Protein AF-A0A1Y4QBX7-F1 (afdb_monomer_lite)

Organism: NCBI:txid29348

Foldseek 3Di:
DDPPPDDDPVLLVVLLVVCVVCVVDDLCRSCVVSVHDSVSNVVSNCVVVCVVPDD

Structure (mmCIF, N/CA/C/O backbone):
data_AF-A0A1Y4QBX7-F1
#
_entry.id   AF-A0A1Y4QBX7-F1
#
loop_
_atom_site.group_PDB
_atom_site.id
_atom_site.type_symbol
_atom_site.label_atom_id
_atom_site.label_alt_id
_atom_site.label_comp_id
_atom_site.label_asym_id
_atom_site.label_entity_id
_atom_site.label_seq_id
_atom_site.pdbx_PDB_ins_code
_atom_site.Cartn_x
_atom_site.Cartn_y
_atom_site.Cartn_z
_atom_site.occupancy
_atom_site.B_iso_or_equiv
_atom_site.auth_seq_id
_atom_site.auth_comp_id
_atom_site.auth_asym_id
_atom_site.auth_atom_id
_atom_site.pdbx_PDB_model_num
ATOM 1 N N . MET A 1 1 ? -8.378 7.261 24.242 1.00 44.09 1 MET A N 1
ATOM 2 C CA . MET A 1 1 ? -7.057 6.899 23.678 1.00 44.09 1 MET A CA 1
ATOM 3 C C . MET A 1 1 ? -7.290 6.134 22.385 1.00 44.09 1 MET A C 1
ATOM 5 O O . MET A 1 1 ? -7.881 5.063 22.434 1.00 44.09 1 MET A O 1
ATOM 9 N N . ALA A 1 2 ? -6.942 6.700 21.228 1.00 51.09 2 ALA A N 1
ATOM 10 C CA . ALA A 1 2 ? -7.150 6.024 19.948 1.00 51.09 2 ALA A CA 1
ATOM 11 C C . ALA A 1 2 ? -6.242 4.785 19.874 1.00 51.09 2 ALA A C 1
ATOM 13 O O . ALA A 1 2 ? -5.018 4.911 19.934 1.00 51.09 2 ALA A O 1
ATOM 14 N N . LYS A 1 3 ? -6.835 3.586 19.780 1.00 55.62 3 LYS A N 1
ATOM 15 C CA . LYS A 1 3 ? -6.102 2.347 19.496 1.00 55.62 3 LYS A CA 1
ATOM 16 C C . LYS A 1 3 ? -5.406 2.535 18.151 1.00 55.62 3 LYS A C 1
ATOM 18 O O . LYS A 1 3 ? -6.059 2.493 17.111 1.00 55.62 3 LYS A O 1
ATOM 23 N N . LYS A 1 4 ? -4.090 2.764 18.166 1.00 59.53 4 LYS A N 1
ATOM 24 C CA . LYS A 1 4 ? -3.264 2.641 16.963 1.00 59.53 4 LYS A CA 1
ATOM 25 C C . LYS A 1 4 ? -3.465 1.213 16.470 1.00 59.53 4 LYS A C 1
ATOM 27 O O . LYS A 1 4 ? -3.026 0.276 17.132 1.00 59.53 4 LYS A O 1
ATOM 32 N N . LYS A 1 5 ? -4.204 1.050 15.372 1.00 67.88 5 LYS A N 1
ATOM 33 C CA . LYS A 1 5 ? -4.380 -0.239 14.707 1.00 67.88 5 LYS A CA 1
ATOM 34 C C . LYS A 1 5 ? -2.990 -0.620 14.204 1.00 67.88 5 LYS A C 1
ATOM 36 O O . LYS A 1 5 ? -2.505 -0.040 13.236 1.00 67.88 5 LYS A O 1
ATOM 41 N N . GLN A 1 6 ? -2.290 -1.451 14.972 1.00 76.31 6 GLN A N 1
ATOM 42 C CA . GLN A 1 6 ? -0.975 -1.940 14.588 1.00 76.31 6 GLN A CA 1
ATOM 43 C C . GLN A 1 6 ? -1.190 -2.787 13.343 1.00 76.31 6 GLN A C 1
ATOM 45 O O . GLN A 1 6 ? -1.953 -3.746 13.369 1.00 76.31 6 GLN A O 1
ATOM 50 N N . ILE A 1 7 ? -0.598 -2.355 12.238 1.00 82.88 7 ILE A N 1
ATOM 51 C CA . ILE A 1 7 ? -0.613 -3.121 11.002 1.00 82.88 7 ILE A CA 1
ATOM 52 C C . ILE A 1 7 ? 0.510 -4.143 11.121 1.00 82.88 7 ILE A C 1
ATOM 54 O O . ILE A 1 7 ? 1.679 -3.755 11.246 1.00 82.88 7 ILE A O 1
ATOM 58 N N . ASP A 1 8 ? 0.143 -5.422 11.106 1.00 89.56 8 ASP A N 1
ATOM 59 C CA . ASP A 1 8 ? 1.076 -6.539 11.182 1.00 89.56 8 ASP A CA 1
ATOM 60 C C . ASP A 1 8 ? 2.158 -6.455 10.106 1.00 89.56 8 ASP A C 1
ATOM 62 O O . ASP A 1 8 ? 1.922 -6.022 8.976 1.00 89.56 8 ASP A O 1
ATOM 66 N N . LYS A 1 9 ? 3.368 -6.905 10.453 1.00 89.00 9 LYS A N 1
ATOM 67 C CA . LYS A 1 9 ? 4.504 -6.940 9.522 1.00 89.00 9 LYS A CA 1
ATOM 68 C C . LYS A 1 9 ? 4.155 -7.719 8.251 1.00 89.00 9 LYS A C 1
ATOM 70 O O . LYS A 1 9 ? 4.491 -7.267 7.161 1.00 89.00 9 LYS A O 1
ATOM 75 N N . GLN A 1 10 ? 3.435 -8.834 8.398 1.00 89.56 10 GLN A N 1
ATOM 76 C CA . GLN A 1 10 ? 3.006 -9.660 7.271 1.00 89.56 10 GLN A CA 1
ATOM 77 C C . GLN A 1 10 ? 2.116 -8.876 6.306 1.00 89.56 10 GLN A C 1
ATOM 79 O O . GLN A 1 10 ? 2.373 -8.876 5.110 1.00 89.56 10 GLN A O 1
ATOM 84 N N . PHE A 1 11 ? 1.166 -8.098 6.830 1.00 91.06 11 PHE A N 1
ATOM 85 C CA . PHE A 1 11 ? 0.299 -7.262 6.003 1.00 91.06 11 PHE A CA 1
ATOM 86 C C . PHE A 1 11 ? 1.098 -6.245 5.176 1.00 91.06 11 PHE A C 1
ATOM 88 O O . PHE A 1 11 ? 0.782 -5.993 4.016 1.00 91.06 11 PHE A O 1
ATOM 95 N N . LYS A 1 12 ? 2.161 -5.664 5.746 1.00 90.81 12 LYS A N 1
ATOM 96 C CA . LYS A 1 12 ? 3.029 -4.727 5.015 1.00 90.81 12 LYS A CA 1
ATOM 97 C C . LYS A 1 12 ? 3.774 -5.415 3.871 1.00 90.81 12 LYS A C 1
ATOM 99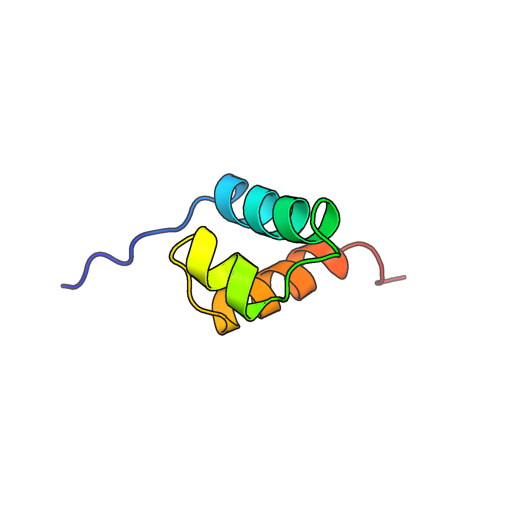 O O . LYS A 1 12 ? 3.845 -4.856 2.781 1.00 90.81 12 LYS A O 1
ATOM 104 N N . ILE A 1 13 ? 4.314 -6.611 4.118 1.00 91.44 13 ILE A N 1
ATOM 105 C CA . ILE A 1 13 ? 5.009 -7.420 3.106 1.00 91.44 13 ILE A CA 1
A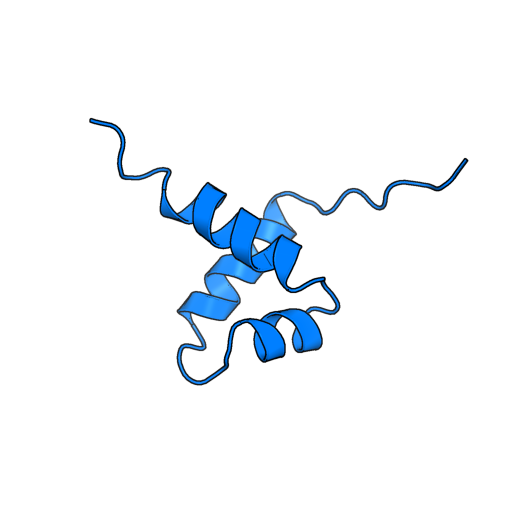TOM 106 C C . ILE A 1 13 ? 4.033 -7.814 1.996 1.00 91.44 13 ILE A C 1
ATOM 108 O O . ILE A 1 13 ? 4.338 -7.625 0.819 1.00 91.44 13 ILE A O 1
ATOM 112 N N . ASP A 1 14 ? 2.843 -8.283 2.366 1.00 92.81 14 ASP A N 1
ATOM 113 C CA . ASP A 1 14 ? 1.802 -8.680 1.421 1.00 92.81 14 ASP A CA 1
ATOM 114 C C . ASP A 1 14 ? 1.357 -7.495 0.563 1.00 92.81 14 ASP A C 1
ATOM 116 O O . ASP A 1 14 ? 1.234 -7.637 -0.647 1.00 92.81 14 ASP A O 1
ATOM 120 N N . ALA A 1 15 ? 1.211 -6.300 1.143 1.00 92.44 15 ALA A N 1
ATOM 121 C CA . ALA A 1 15 ? 0.874 -5.089 0.399 1.00 92.44 15 ALA A CA 1
ATOM 122 C C . ALA A 1 15 ? 1.948 -4.712 -0.642 1.00 92.44 15 ALA A C 1
ATOM 124 O O . ALA A 1 15 ? 1.627 -4.328 -1.770 1.00 92.44 15 ALA A O 1
ATOM 125 N N . VAL A 1 16 ? 3.231 -4.850 -0.291 1.00 91.50 16 VAL A N 1
ATOM 126 C CA . VAL A 1 16 ? 4.351 -4.615 -1.218 1.00 91.50 16 VAL A CA 1
ATOM 127 C C . VAL A 1 16 ? 4.392 -5.685 -2.312 1.00 91.50 16 VAL A C 1
ATOM 129 O O . VAL A 1 16 ? 4.567 -5.353 -3.484 1.00 91.50 16 VAL A O 1
ATOM 132 N N . ASN A 1 17 ? 4.184 -6.955 -1.964 1.00 91.69 17 ASN A N 1
ATOM 133 C CA . ASN A 1 17 ? 4.128 -8.053 -2.930 1.00 91.69 17 ASN A CA 1
ATOM 134 C C . ASN A 1 17 ? 2.921 -7.936 -3.862 1.00 91.69 17 ASN A C 1
ATOM 136 O O . ASN A 1 17 ? 3.051 -8.178 -5.057 1.00 91.69 17 ASN A O 1
ATOM 140 N N . TYR A 1 18 ? 1.777 -7.490 -3.350 1.00 92.31 18 TYR A N 1
ATOM 141 C CA . TYR A 1 18 ? 0.588 -7.217 -4.146 1.00 92.31 18 TYR A CA 1
ATOM 142 C C . TYR A 1 18 ? 0.891 -6.181 -5.230 1.00 92.31 18 TYR A C 1
ATOM 144 O O . TYR A 1 18 ? 0.594 -6.405 -6.398 1.00 92.31 18 TYR A O 1
ATOM 152 N N . ARG A 1 19 ? 1.596 -5.095 -4.885 1.00 89.75 19 ARG A N 1
ATOM 153 C CA . ARG A 1 19 ? 2.074 -4.123 -5.878 1.00 89.75 19 ARG A CA 1
ATOM 154 C C . ARG A 1 19 ? 3.025 -4.742 -6.911 1.00 89.75 19 ARG A C 1
ATOM 156 O O . ARG A 1 19 ? 2.957 -4.368 -8.077 1.00 89.75 19 ARG A O 1
ATOM 163 N N . LYS A 1 20 ? 3.928 -5.638 -6.500 1.00 88.56 20 LYS A N 1
ATOM 164 C CA . LYS A 1 20 ? 4.872 -6.308 -7.415 1.00 88.56 20 LYS A CA 1
ATOM 165 C C . LYS A 1 20 ? 4.161 -7.261 -8.382 1.00 88.56 20 LYS A C 1
ATOM 167 O O . LYS A 1 20 ? 4.538 -7.319 -9.546 1.00 88.56 20 LYS A O 1
ATOM 172 N N . ASN A 1 21 ? 3.132 -7.961 -7.908 1.00 92.44 21 ASN A N 1
ATOM 173 C CA . ASN A 1 21 ? 2.334 -8.895 -8.703 1.00 92.44 21 ASN A CA 1
ATOM 174 C C . ASN A 1 21 ? 1.304 -8.192 -9.599 1.00 92.44 21 ASN A C 1
ATOM 176 O O . ASN A 1 21 ? 0.891 -8.770 -10.597 1.00 92.44 21 ASN A O 1
ATOM 180 N N . HIS A 1 22 ? 0.932 -6.953 -9.267 1.00 90.56 22 HIS A N 1
ATOM 181 C CA . HIS A 1 22 ? 0.010 -6.119 -10.038 1.00 90.56 22 HIS A CA 1
ATOM 182 C C . HIS A 1 22 ? 0.695 -4.840 -10.544 1.00 90.56 22 HIS A C 1
ATOM 184 O O . HIS A 1 22 ? 0.389 -3.738 -10.069 1.00 90.56 22 HIS A O 1
ATOM 190 N N . PRO A 1 23 ? 1.629 -4.948 -11.512 1.00 88.12 23 PRO A N 1
ATOM 191 C CA . PRO A 1 23 ? 2.271 -3.780 -12.116 1.00 88.12 23 PRO A CA 1
ATOM 192 C C . PRO A 1 23 ? 1.293 -2.933 -12.947 1.00 88.12 23 PRO A C 1
ATOM 194 O O . PRO A 1 23 ? 1.586 -1.772 -13.223 1.00 88.12 23 PRO A O 1
ATOM 197 N N . GLU A 1 24 ? 0.145 -3.507 -13.321 1.00 94.12 24 GLU A N 1
ATOM 198 C CA . GLU A 1 24 ? -0.948 -2.856 -14.053 1.00 94.12 24 GLU A CA 1
ATOM 199 C C . GLU A 1 24 ? -1.697 -1.803 -13.222 1.00 94.12 24 GLU A C 1
ATOM 201 O O . GLU A 1 24 ? -2.183 -0.814 -13.763 1.00 94.12 24 GLU A O 1
ATOM 206 N N . LEU A 1 25 ? -1.767 -2.000 -11.903 1.00 91.69 25 LEU A N 1
ATOM 207 C CA . LEU A 1 25 ? -2.433 -1.088 -10.985 1.00 91.69 25 LEU A CA 1
ATOM 208 C C . LEU A 1 25 ? -1.483 0.050 -10.633 1.00 91.69 25 LEU A C 1
ATOM 210 O O . LEU A 1 25 ? -0.263 -0.103 -10.681 1.00 91.69 25 LEU A O 1
ATOM 214 N N . THR A 1 26 ? -2.008 1.194 -10.207 1.00 91.25 26 THR A N 1
ATOM 215 C CA . THR A 1 26 ? -1.238 2.296 -9.605 1.00 91.25 26 THR A CA 1
ATOM 216 C C . THR A 1 26 ? -1.109 2.133 -8.083 1.00 91.25 26 THR A C 1
ATOM 218 O O . THR A 1 26 ? -1.799 1.329 -7.459 1.00 91.25 26 THR A O 1
ATOM 221 N N . MET A 1 27 ? -0.175 2.851 -7.442 1.00 89.19 27 MET A N 1
ATOM 222 C CA . MET A 1 27 ? 0.014 2.735 -5.985 1.00 89.19 27 MET A CA 1
ATOM 223 C C . MET A 1 27 ? -1.224 3.225 -5.225 1.00 89.19 27 MET A C 1
ATOM 225 O O . MET A 1 27 ? -1.535 2.706 -4.155 1.00 89.19 27 MET A O 1
ATOM 229 N N . ALA A 1 28 ? -1.944 4.191 -5.803 1.00 92.19 28 ALA A N 1
ATOM 230 C CA . ALA A 1 28 ? -3.213 4.689 -5.291 1.00 92.19 28 ALA A CA 1
ATOM 231 C C . ALA A 1 28 ? -4.303 3.618 -5.352 1.00 92.19 28 ALA A C 1
ATOM 233 O O . ALA A 1 28 ? -4.998 3.407 -4.361 1.00 92.19 28 ALA A O 1
ATOM 234 N N . GLU A 1 29 ? -4.402 2.889 -6.463 1.00 93.88 29 GLU A N 1
ATOM 235 C CA . GLU A 1 29 ? -5.346 1.777 -6.585 1.00 93.88 29 GLU A CA 1
ATOM 236 C C . GLU A 1 29 ? -5.005 0.641 -5.629 1.00 93.88 29 GLU A C 1
ATOM 238 O O . GLU A 1 29 ? -5.895 0.142 -4.949 1.00 93.88 29 GLU A O 1
ATOM 243 N N . VAL A 1 30 ? -3.731 0.261 -5.507 1.00 92.88 30 VAL A N 1
ATOM 244 C CA . VAL A 1 30 ? -3.302 -0.749 -4.525 1.00 92.88 30 VAL A CA 1
ATOM 245 C C . VAL A 1 30 ? -3.675 -0.315 -3.107 1.00 92.88 30 VAL A C 1
ATOM 247 O O . VAL A 1 30 ? -4.242 -1.100 -2.350 1.00 92.88 30 VAL A O 1
ATOM 250 N N . ALA A 1 31 ? -3.417 0.945 -2.750 1.00 92.12 31 ALA A N 1
ATOM 251 C CA . ALA A 1 31 ? -3.780 1.477 -1.443 1.00 92.12 31 ALA A CA 1
ATOM 252 C C . ALA A 1 31 ? -5.300 1.443 -1.208 1.00 92.12 31 ALA A C 1
ATOM 254 O O . ALA A 1 31 ? -5.742 1.027 -0.138 1.00 92.12 31 ALA A O 1
ATOM 255 N N . ASN A 1 32 ? -6.092 1.807 -2.221 1.00 94.00 32 ASN A N 1
ATOM 256 C CA . ASN A 1 32 ? -7.550 1.782 -2.160 1.00 94.00 32 ASN A CA 1
ATOM 257 C C . ASN A 1 32 ? -8.104 0.353 -2.024 1.00 94.00 32 ASN A C 1
ATOM 259 O O . ASN A 1 32 ? -8.959 0.113 -1.177 1.00 94.00 32 ASN A O 1
ATOM 263 N N . ASN A 1 33 ? -7.572 -0.607 -2.788 1.00 92.06 33 ASN A N 1
ATOM 264 C CA . ASN A 1 33 ? -7.958 -2.021 -2.713 1.00 92.06 33 ASN A CA 1
ATOM 265 C C . ASN A 1 33 ? -7.633 -2.641 -1.346 1.00 92.06 33 ASN A C 1
ATOM 267 O O . ASN A 1 33 ? -8.412 -3.426 -0.815 1.00 92.06 33 ASN A O 1
ATOM 271 N N . LEU A 1 34 ? -6.497 -2.264 -0.754 1.00 89.94 34 LEU A N 1
ATOM 272 C CA . LEU A 1 34 ? -6.062 -2.760 0.554 1.00 89.94 34 LEU A CA 1
ATOM 273 C C . LEU A 1 34 ? -6.651 -1.966 1.735 1.00 89.94 34 LEU A C 1
ATOM 275 O O . LEU A 1 34 ? -6.409 -2.319 2.890 1.00 89.94 34 LEU A O 1
ATOM 279 N N . GLY A 1 35 ? -7.400 -0.889 1.474 1.00 91.06 35 GLY A N 1
ATOM 280 C CA . GLY A 1 35 ? -7.975 -0.029 2.511 1.00 91.06 35 GLY A CA 1
ATOM 281 C C . GLY A 1 35 ? -6.926 0.701 3.358 1.00 91.06 35 GLY A C 1
ATOM 282 O O . GLY A 1 35 ? -7.139 0.936 4.550 1.00 91.06 35 GLY A O 1
ATOM 283 N N . ILE A 1 36 ? -5.777 1.035 2.768 1.00 91.12 36 ILE A N 1
ATOM 284 C CA . ILE A 1 36 ? -4.671 1.741 3.426 1.00 91.12 36 ILE A CA 1
ATOM 285 C C . ILE A 1 36 ? -4.432 3.112 2.805 1.00 91.12 36 ILE A C 1
ATOM 287 O O . ILE A 1 36 ? -4.907 3.433 1.721 1.00 91.12 36 ILE A O 1
ATOM 291 N N . SER A 1 37 ? -3.639 3.936 3.489 1.00 91.94 37 SER A N 1
ATOM 292 C CA . SER A 1 37 ? -3.214 5.215 2.926 1.00 91.94 37 SER A CA 1
ATOM 293 C C . SER A 1 37 ? -2.110 5.032 1.879 1.00 91.94 37 SER A C 1
ATOM 295 O O . SER A 1 37 ? -1.214 4.197 2.046 1.00 91.94 37 SER A O 1
ATOM 297 N N . LEU A 1 38 ? -2.121 5.872 0.839 1.00 92.56 38 LEU A N 1
ATOM 298 C CA . LEU A 1 38 ? -1.066 5.908 -0.181 1.00 92.56 38 LEU A CA 1
ATOM 299 C C . LEU A 1 38 ? 0.328 6.124 0.442 1.00 92.56 38 LEU A C 1
ATOM 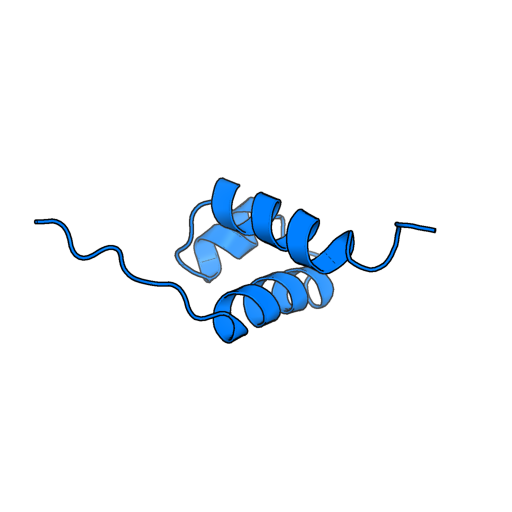301 O O . LEU A 1 38 ? 1.313 5.501 0.049 1.00 92.56 38 LEU A O 1
ATOM 305 N N . SER A 1 39 ? 0.414 6.955 1.480 1.00 91.88 39 SER A N 1
ATOM 306 C CA . SER A 1 39 ? 1.664 7.205 2.202 1.00 91.88 39 SER A CA 1
ATOM 307 C C . SER A 1 39 ? 2.188 5.952 2.916 1.00 91.88 39 SER A C 1
ATOM 309 O O . SER A 1 39 ? 3.401 5.757 3.007 1.00 91.88 39 SER A O 1
ATOM 311 N N . SER A 1 40 ? 1.294 5.080 3.402 1.00 91.44 40 SER A N 1
ATOM 312 C CA . SER A 1 40 ? 1.671 3.800 4.015 1.00 91.44 40 SER A CA 1
ATOM 313 C C . SER A 1 40 ? 2.338 2.877 3.001 1.00 91.44 40 SER A C 1
ATOM 315 O O . SER A 1 40 ? 3.426 2.378 3.283 1.00 91.44 40 SER A O 1
ATOM 317 N N . ILE A 1 41 ? 1.732 2.694 1.820 1.00 91.75 41 ILE A N 1
ATOM 318 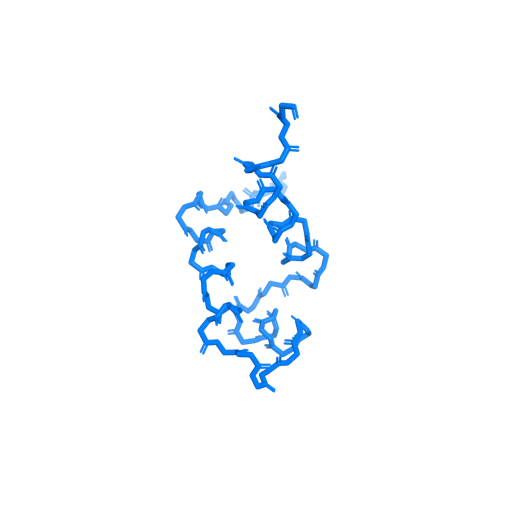C CA . ILE A 1 41 ? 2.285 1.800 0.796 1.00 91.75 41 ILE A CA 1
ATOM 319 C C . ILE A 1 41 ? 3.620 2.323 0.259 1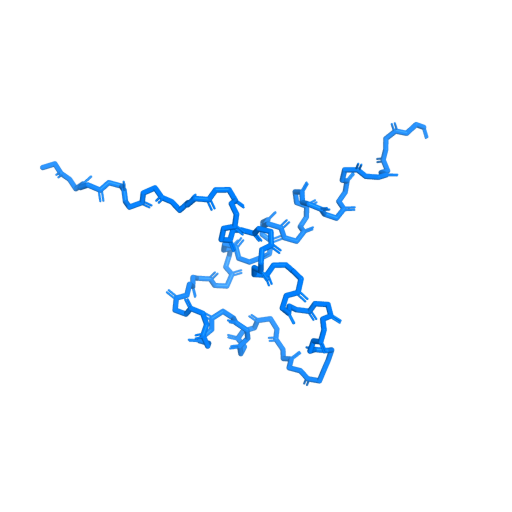.00 91.75 41 ILE A C 1
ATOM 321 O O . ILE A 1 41 ? 4.561 1.546 0.155 1.00 91.75 41 ILE A O 1
ATOM 325 N N . HIS A 1 42 ? 3.762 3.633 0.026 1.00 91.50 42 HIS A N 1
ATOM 326 C CA . HIS A 1 42 ? 5.043 4.229 -0.376 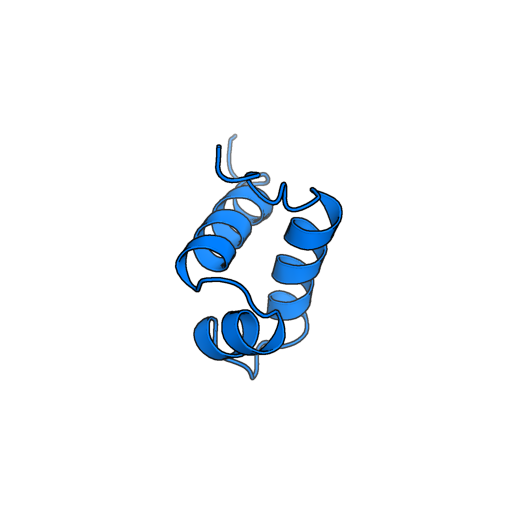1.00 91.50 42 HIS A CA 1
ATOM 327 C C . HIS A 1 42 ? 6.150 3.952 0.642 1.00 91.50 42 HIS A C 1
ATOM 329 O O . HIS A 1 42 ? 7.257 3.555 0.273 1.00 91.50 42 HIS A O 1
ATOM 335 N N . ARG A 1 43 ? 5.848 4.139 1.934 1.00 91.75 43 ARG A N 1
ATOM 336 C CA . ARG A 1 43 ? 6.804 3.863 3.006 1.00 91.75 43 ARG A CA 1
ATOM 337 C C . ARG A 1 43 ? 7.198 2.392 3.026 1.00 91.75 43 ARG A C 1
ATOM 339 O O . ARG A 1 43 ? 8.382 2.111 3.137 1.00 91.75 43 ARG A O 1
ATOM 346 N N . TRP A 1 44 ? 6.241 1.470 2.927 1.00 91.44 44 TRP A N 1
ATOM 347 C CA . TRP A 1 44 ? 6.543 0.038 2.950 1.00 91.44 44 TRP A CA 1
ATOM 348 C C . TRP A 1 44 ? 7.313 -0.391 1.710 1.00 91.44 44 TRP A C 1
ATOM 350 O O . TRP A 1 44 ? 8.296 -1.100 1.840 1.00 91.44 44 TRP A O 1
ATOM 360 N N . ILE A 1 45 ? 6.955 0.087 0.521 1.00 88.62 45 ILE A N 1
ATOM 361 C CA . ILE A 1 45 ? 7.734 -0.212 -0.682 1.00 88.62 45 ILE A CA 1
ATOM 362 C C . ILE A 1 45 ? 9.179 0.239 -0.482 1.00 88.62 45 ILE A C 1
ATOM 364 O O . ILE A 1 45 ? 10.073 -0.548 -0.737 1.00 88.62 45 ILE A O 1
ATOM 368 N N . LYS A 1 46 ? 9.432 1.433 0.063 1.00 87.38 46 LYS A N 1
ATOM 369 C CA . LYS A 1 46 ? 10.803 1.865 0.370 1.00 87.38 46 LYS A CA 1
ATOM 370 C C . LYS A 1 46 ? 11.471 0.991 1.443 1.00 87.38 46 LYS A C 1
ATOM 372 O O . LYS A 1 46 ? 12.574 0.516 1.233 1.00 87.38 46 LYS A O 1
ATOM 377 N N . GLU A 1 47 ? 10.795 0.736 2.561 1.00 87.44 47 GLU A N 1
ATOM 378 C CA . GLU A 1 47 ? 11.313 -0.030 3.711 1.00 87.44 47 GLU A CA 1
ATOM 379 C C . GLU A 1 47 ? 11.618 -1.500 3.360 1.00 87.44 47 GLU A C 1
ATOM 381 O O . GLU A 1 47 ? 12.615 -2.048 3.816 1.00 87.44 47 GLU A O 1
ATOM 386 N N . TYR A 1 48 ? 10.795 -2.131 2.518 1.00 84.56 48 TYR A N 1
ATOM 387 C CA . TYR A 1 48 ? 10.938 -3.533 2.106 1.00 84.56 48 TYR A CA 1
ATOM 388 C C . TYR A 1 48 ? 11.644 -3.709 0.751 1.00 84.56 48 TYR A C 1
ATOM 390 O O . TYR A 1 48 ? 12.060 -4.822 0.443 1.00 84.56 48 TYR A O 1
ATOM 398 N N . SER A 1 49 ? 11.781 -2.657 -0.068 1.00 76.31 49 SER A N 1
ATOM 399 C CA . SER A 1 49 ? 12.549 -2.698 -1.326 1.00 76.31 49 SER A CA 1
ATOM 400 C C . SER A 1 49 ? 13.992 -2.230 -1.159 1.00 76.31 49 SER A C 1
ATOM 402 O O . SER A 1 49 ? 14.846 -2.769 -1.848 1.00 76.31 49 SER A O 1
ATOM 404 N N . SER A 1 50 ? 14.281 -1.266 -0.273 1.00 65.25 50 SER A N 1
ATOM 405 C CA . SER A 1 50 ? 15.653 -0.780 -0.026 1.00 65.25 50 SER A CA 1
ATOM 406 C C . SER A 1 50 ? 16.453 -1.653 0.931 1.00 65.25 50 SER A C 1
ATOM 408 O O . SER A 1 50 ? 17.644 -1.434 1.078 1.00 65.25 50 SER A O 1
ATOM 410 N N . ASN A 1 51 ? 15.867 -2.691 1.528 1.00 58.06 51 ASN A N 1
ATOM 411 C CA . ASN A 1 51 ? 16.617 -3.637 2.361 1.00 58.06 51 ASN A CA 1
ATOM 412 C C . ASN A 1 51 ? 17.558 -4.561 1.541 1.00 58.06 51 ASN A C 1
ATOM 414 O O . ASN A 1 51 ? 17.899 -5.647 2.000 1.00 58.06 51 ASN A O 1
ATOM 418 N N . SER A 1 52 ? 17.903 -4.159 0.312 1.00 55.03 52 SER A N 1
ATOM 419 C CA . SER A 1 52 ? 18.812 -4.831 -0.620 1.00 55.03 52 SER A CA 1
ATOM 420 C C . SER A 1 52 ? 19.921 -3.906 -1.156 1.00 55.03 52 SER A C 1
ATOM 422 O O . SER A 1 52 ? 20.755 -4.393 -1.909 1.00 55.03 52 SER A O 1
ATOM 424 N N . ASP A 1 53 ? 19.945 -2.619 -0.783 1.00 50.16 53 ASP A N 1
ATOM 425 C CA . ASP A 1 53 ? 20.914 -1.623 -1.275 1.00 50.16 53 ASP A CA 1
ATOM 426 C C . ASP A 1 53 ? 21.518 -0.846 -0.092 1.00 50.16 53 ASP A C 1
ATOM 428 O O . ASP A 1 53 ? 21.228 0.327 0.121 1.00 50.16 53 ASP A O 1
ATOM 432 N N . ASP A 1 54 ? 22.330 -1.533 0.706 1.00 48.47 54 ASP A N 1
ATOM 433 C CA . ASP A 1 54 ? 23.343 -0.925 1.575 1.00 48.47 54 ASP A CA 1
ATOM 434 C C . ASP A 1 54 ? 24.530 -1.909 1.637 1.00 48.47 54 ASP A C 1
ATOM 436 O O . ASP A 1 54 ? 24.641 -2.709 2.566 1.00 48.47 54 ASP A O 1
ATOM 440 N N . GLU A 1 55 ? 25.376 -1.884 0.598 1.00 41.25 55 GLU A N 1
ATOM 441 C CA . GLU A 1 55 ? 26.822 -2.171 0.672 1.00 41.25 55 GLU A CA 1
ATOM 442 C C . GLU A 1 55 ? 27.593 -1.245 -0.282 1.00 41.25 55 GLU A C 1
ATOM 444 O O . GLU A 1 55 ? 27.152 -1.090 -1.446 1.00 41.25 55 GLU A O 1
#

pLDDT: mean 82.93, std 15.16, range [41.25, 94.12]

Sequence (55 aa):
MAKKKQIDKQFKIDAVNYRKNHPELTMAEVANNLGISLSSIHRWIKEYSSNSDDE

InterPro domains:
  IPR002514 Transposase IS3/IS911family [PF01527] (1-49)
  IPR009057 Homedomain-like superfamily [SSF46689] (3-51)

Secondary structure (DSSP, 8-state):
-----PPPHHHHHHHHHHHHH-TTS-HHHHHHHTT--HHHHHHHHHHHHSTT---

Radius of gyration: 12.11 Å; chains: 1; bounding box: 35×17×38 Å